Protein AF-A0A9D6YYS8-F1 (afdb_monomer_lite)

Radius of gyration: 24.53 Å; chains: 1; bounding box: 95×66×50 Å

Foldseek 3Di:
DDDDDDDDPDDDPPPPDQAAADALVDDDDPLLWFDDPQKIKAQAAQAACQQPHHQQWAAQVSNVQLQKHQDDPVVVVRDDQQQSQFDPPDGCVNVPQAQFAQDSVGGRHRNSNTHSRRGYRSVCSVVVQADSNPPPDDRNPRHGHMIIGRPRSDDPDPCVVVVVVVVVVVVVVVVVVVPD

Sequence (180 aa):
MQKLLVPVLMLLLGSQLPAAIIGAGTPIPASEVLSFGGLEWVYAGPIAPSEFGAGMIEAPSFRAGEGWRFATAAEWAARPAWTDFIKAPYTIVDVPAIAGWSDHTKYRFTSEYWSTFTHVDLNDAAAGRLTNGLDQGCLTCLSETWYVRDPGGRVPEPSTVGLLGLGLAGFSLRLFRRRG

pLDDT: mean 82.06, std 17.81, range [39.62, 98.56]

Structure (mmCIF, N/CA/C/O backbone):
data_AF-A0A9D6YYS8-F1
#
_entry.id   AF-A0A9D6YYS8-F1
#
loop_
_atom_site.group_PDB
_atom_site.id
_atom_site.type_symbol
_atom_site.label_atom_id
_atom_site.label_alt_id
_atom_site.label_comp_id
_atom_site.label_asym_id
_atom_site.label_entity_id
_atom_site.label_seq_id
_atom_site.pdbx_PDB_ins_code
_atom_site.Cartn_x
_atom_site.Cartn_y
_atom_site.Cartn_z
_atom_site.occupancy
_atom_site.B_iso_or_equiv
_atom_site.auth_seq_id
_atom_site.auth_comp_id
_atom_site.auth_asym_id
_atom_site.auth_atom_id
_atom_site.pdbx_PDB_model_num
ATOM 1 N N . MET A 1 1 ? 37.494 51.657 -28.862 1.00 39.62 1 MET A N 1
ATOM 2 C CA . MET A 1 1 ? 36.476 50.698 -29.354 1.00 39.62 1 MET A CA 1
ATOM 3 C C . MET A 1 1 ? 36.712 49.418 -28.563 1.00 39.62 1 MET A C 1
ATOM 5 O O . MET A 1 1 ? 37.858 49.025 -28.501 1.00 39.62 1 MET A O 1
ATOM 9 N N . GLN A 1 2 ? 35.804 48.777 -27.838 1.00 48.03 2 GLN A N 1
ATOM 10 C CA . GLN A 1 2 ? 34.350 48.745 -27.857 1.00 48.03 2 GLN A CA 1
ATOM 11 C C . GLN A 1 2 ? 33.904 48.149 -26.510 1.00 48.03 2 GLN A C 1
ATOM 13 O O . GLN A 1 2 ? 34.530 47.229 -25.994 1.00 48.03 2 GLN A O 1
ATOM 18 N N . LYS A 1 3 ? 32.857 48.730 -25.922 1.00 45.66 3 LYS A N 1
ATOM 19 C CA . LYS A 1 3 ? 32.182 48.240 -24.716 1.00 45.66 3 LYS A CA 1
ATOM 20 C C . LYS A 1 3 ? 31.450 46.935 -25.043 1.00 45.66 3 LYS A C 1
ATOM 22 O O . LYS A 1 3 ? 30.826 46.889 -26.097 1.00 45.66 3 LYS A O 1
ATOM 27 N N . LEU A 1 4 ? 31.410 45.981 -24.112 1.00 48.44 4 LEU A N 1
ATOM 28 C CA . LEU A 1 4 ? 30.211 45.174 -23.846 1.00 48.44 4 LEU A CA 1
ATOM 29 C C . LEU A 1 4 ? 30.294 44.544 -22.446 1.00 48.44 4 LEU A C 1
ATOM 31 O O . LEU A 1 4 ? 30.943 43.529 -22.222 1.00 48.44 4 LEU A O 1
ATOM 35 N N . LEU A 1 5 ? 29.619 45.206 -21.502 1.00 46.66 5 LEU A N 1
ATOM 36 C CA . LEU A 1 5 ? 28.897 44.541 -20.420 1.00 46.66 5 LEU A CA 1
ATOM 37 C C . LEU A 1 5 ? 27.753 43.728 -21.048 1.00 46.66 5 LEU A C 1
ATOM 39 O O . LEU A 1 5 ? 27.119 44.245 -21.961 1.00 46.66 5 LEU A O 1
ATOM 43 N N . VAL A 1 6 ? 27.446 42.539 -20.527 1.00 50.72 6 VAL A N 1
ATOM 44 C CA . VAL A 1 6 ? 26.195 42.257 -19.789 1.00 50.72 6 VAL A CA 1
ATOM 45 C C . VAL A 1 6 ? 26.282 40.843 -19.167 1.00 50.72 6 VAL A C 1
ATOM 47 O O . VAL A 1 6 ? 26.645 39.897 -19.865 1.00 50.72 6 VAL A O 1
ATOM 50 N N . PRO A 1 7 ? 25.997 40.707 -17.855 1.00 63.03 7 PRO A N 1
ATOM 51 C CA . PRO A 1 7 ? 25.937 39.448 -17.108 1.00 63.03 7 PRO A CA 1
ATOM 52 C C . PRO A 1 7 ? 24.537 38.805 -17.208 1.00 63.03 7 PRO A C 1
ATOM 54 O O . PRO A 1 7 ? 23.703 39.264 -17.976 1.00 63.03 7 PRO A O 1
ATOM 57 N N . VAL A 1 8 ? 24.284 37.802 -16.358 1.00 51.38 8 VAL A N 1
ATOM 58 C CA . VAL A 1 8 ? 22.997 37.181 -15.960 1.00 51.38 8 VAL A CA 1
ATOM 59 C C . VAL A 1 8 ? 22.991 35.684 -16.276 1.00 51.38 8 VAL A C 1
ATOM 61 O O . VAL A 1 8 ? 22.468 35.223 -17.283 1.00 51.38 8 VAL A O 1
ATOM 64 N N . LEU A 1 9 ? 23.564 34.915 -15.347 1.00 50.72 9 LEU A N 1
ATOM 65 C CA . LEU A 1 9 ? 23.203 33.518 -15.132 1.00 50.72 9 LEU A CA 1
ATOM 66 C C . LEU A 1 9 ? 22.197 33.514 -13.972 1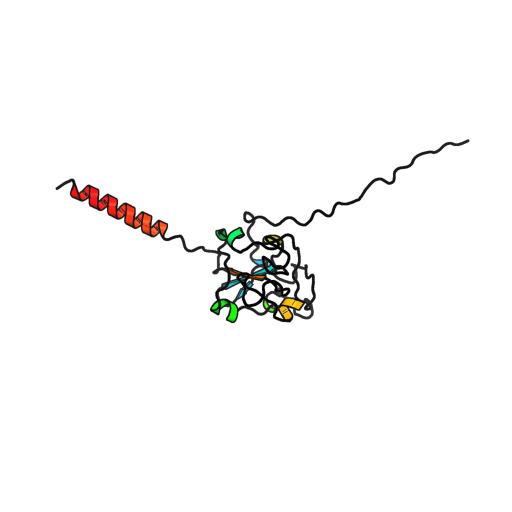.00 50.72 9 LEU A C 1
ATOM 68 O O . LEU A 1 9 ? 22.586 33.529 -12.807 1.00 50.72 9 LEU A O 1
ATOM 72 N N . MET A 1 10 ? 20.906 33.612 -14.290 1.00 52.47 10 MET A N 1
ATOM 73 C CA . MET A 1 10 ? 19.814 33.454 -13.328 1.00 52.47 10 MET A CA 1
ATOM 74 C C . MET A 1 10 ? 19.023 32.187 -13.656 1.00 52.47 10 MET A C 1
ATOM 76 O O . MET A 1 10 ? 18.641 31.996 -14.807 1.00 52.47 10 MET A O 1
ATOM 80 N N . LEU A 1 11 ? 18.715 31.435 -12.591 1.00 50.53 11 LEU A N 1
ATOM 81 C CA . LEU A 1 11 ? 17.760 30.323 -12.477 1.00 50.53 11 LEU A CA 1
ATOM 82 C C . LEU A 1 11 ? 18.186 29.019 -13.188 1.00 50.53 11 LEU A C 1
ATOM 84 O O . LEU A 1 11 ? 18.539 29.008 -14.354 1.00 50.53 11 LEU A O 1
ATOM 88 N N . LEU A 1 12 ? 18.181 27.857 -12.532 1.00 48.62 12 LEU A N 1
ATOM 89 C CA . LEU A 1 12 ? 17.110 27.338 -11.683 1.00 48.62 12 LEU A CA 1
ATOM 90 C C . LEU A 1 12 ? 17.668 26.607 -10.448 1.00 48.62 12 LEU A C 1
ATOM 92 O O . LEU A 1 12 ? 18.160 25.487 -10.562 1.00 48.62 12 LEU A O 1
ATOM 96 N N . LEU A 1 13 ? 17.500 27.174 -9.250 1.00 50.72 13 LEU A N 1
ATOM 97 C CA . LEU A 1 13 ? 17.280 26.317 -8.083 1.00 50.72 13 LEU A CA 1
ATOM 98 C C . LEU A 1 13 ? 15.812 25.897 -8.153 1.00 50.72 13 LEU A C 1
ATOM 100 O O . LEU A 1 13 ? 14.935 26.598 -7.654 1.00 50.72 13 LEU A O 1
ATOM 104 N N . GLY A 1 14 ? 15.536 24.794 -8.848 1.00 45.19 14 GLY A N 1
ATOM 105 C CA . GLY A 1 14 ? 14.255 24.121 -8.703 1.00 45.19 14 GLY A CA 1
ATOM 106 C C . GLY A 1 14 ? 14.168 23.629 -7.265 1.00 45.19 14 GLY A C 1
ATOM 107 O O . GLY A 1 14 ? 14.879 22.703 -6.886 1.00 45.19 14 GLY A O 1
ATOM 108 N N . SER A 1 15 ? 13.347 24.277 -6.444 1.00 47.12 15 SER A N 1
ATOM 109 C CA . SER A 1 15 ? 12.965 23.727 -5.152 1.00 47.12 15 SER A CA 1
ATOM 110 C C . SER A 1 15 ? 12.271 22.392 -5.417 1.00 47.12 15 SER A C 1
ATOM 112 O O . SER A 1 15 ? 11.156 22.377 -5.942 1.00 47.12 15 SER A O 1
ATOM 114 N N . GLN A 1 16 ? 12.924 21.276 -5.093 1.00 47.44 16 GLN A N 1
ATOM 115 C CA . GLN A 1 16 ? 12.242 19.997 -4.940 1.00 47.44 16 GLN A CA 1
ATOM 116 C C . GLN A 1 16 ? 11.330 20.134 -3.721 1.00 47.44 16 GLN A C 1
ATOM 118 O O . GLN A 1 16 ? 11.755 19.928 -2.586 1.00 47.44 16 GLN A O 1
ATOM 123 N N . LEU A 1 17 ? 10.094 20.587 -3.940 1.00 54.69 17 LEU A N 1
ATOM 124 C CA . LEU A 1 17 ? 9.069 20.448 -2.917 1.00 54.69 17 LEU A CA 1
ATOM 125 C C . LEU A 1 17 ? 8.892 18.943 -2.664 1.00 54.69 17 LEU A C 1
ATOM 127 O O . LEU A 1 17 ? 8.861 18.183 -3.638 1.00 54.69 17 LEU A O 1
ATOM 131 N N . PRO A 1 18 ? 8.808 18.496 -1.399 1.00 61.34 18 PRO A N 1
ATOM 132 C CA . PRO A 1 18 ? 8.443 17.115 -1.115 1.00 61.34 18 PRO A CA 1
ATOM 133 C C . PRO A 1 18 ? 7.117 16.793 -1.811 1.00 61.34 18 PRO A C 1
ATOM 135 O O . PRO A 1 18 ? 6.232 17.651 -1.891 1.00 61.34 18 PRO A O 1
ATOM 138 N N . ALA A 1 19 ? 6.996 15.577 -2.349 1.00 72.38 19 ALA A N 1
ATOM 139 C CA . ALA A 1 19 ? 5.761 15.142 -2.983 1.00 72.38 19 ALA A CA 1
ATOM 140 C C . ALA A 1 19 ? 4.609 15.269 -1.977 1.00 72.38 19 ALA A C 1
ATOM 142 O O . ALA A 1 19 ? 4.728 14.856 -0.824 1.00 72.38 19 ALA A O 1
ATOM 143 N N . ALA A 1 20 ? 3.512 15.898 -2.394 1.00 85.56 20 ALA A N 1
ATOM 144 C CA . ALA A 1 20 ? 2.325 16.007 -1.561 1.00 85.56 20 ALA A CA 1
ATOM 145 C C . ALA A 1 20 ? 1.548 14.689 -1.596 1.00 85.56 20 ALA A C 1
ATOM 147 O O . ALA A 1 20 ? 1.438 14.065 -2.652 1.00 85.56 20 ALA A O 1
ATOM 148 N N . ILE A 1 21 ? 0.964 14.311 -0.459 1.00 92.75 21 ILE A N 1
ATOM 149 C CA . ILE A 1 21 ? 0.060 13.164 -0.384 1.00 92.75 21 ILE A CA 1
ATOM 150 C C . ILE A 1 21 ? -1.165 13.379 -1.287 1.00 92.75 21 ILE A C 1
ATOM 152 O O . ILE A 1 21 ? -1.774 14.456 -1.306 1.00 92.75 21 ILE A O 1
ATOM 156 N N . ILE A 1 22 ? -1.559 12.341 -2.022 1.00 94.25 22 ILE A N 1
ATOM 157 C CA . ILE A 1 22 ? -2.792 12.314 -2.805 1.00 94.25 22 ILE A CA 1
ATOM 158 C C . ILE A 1 22 ? -3.968 12.153 -1.839 1.00 94.25 22 ILE A C 1
ATOM 160 O O . ILE A 1 22 ? -4.216 11.085 -1.272 1.00 94.25 22 ILE A O 1
ATOM 164 N N . GLY A 1 23 ? -4.711 13.245 -1.660 1.00 91.56 23 GLY A N 1
ATOM 165 C CA . GLY A 1 23 ? -5.793 13.327 -0.685 1.00 91.56 23 GLY A CA 1
ATOM 166 C C . GLY A 1 23 ? -6.876 12.258 -0.858 1.00 91.56 23 GLY A C 1
ATOM 167 O O . GLY A 1 23 ? -7.155 11.798 -1.966 1.00 91.56 23 GLY A O 1
ATOM 168 N N . ALA A 1 24 ? -7.545 11.916 0.245 1.00 91.44 24 ALA A N 1
ATOM 169 C CA . ALA A 1 24 ? -8.604 10.902 0.308 1.00 91.44 24 ALA A CA 1
ATOM 170 C C . ALA A 1 24 ? -9.835 11.177 -0.587 1.00 91.44 24 ALA A C 1
ATOM 172 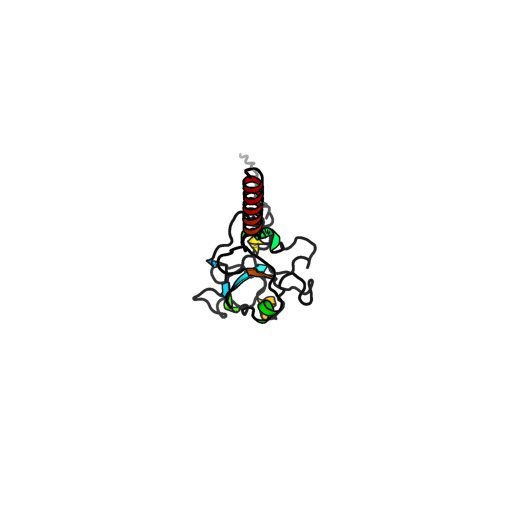O O . ALA A 1 24 ? -10.682 10.306 -0.749 1.00 91.44 24 ALA A O 1
ATOM 173 N N . GLY A 1 25 ? -9.946 12.373 -1.179 1.00 90.50 25 GLY A N 1
ATOM 174 C CA . GLY A 1 25 ? -10.964 12.687 -2.187 1.00 90.50 25 GLY A CA 1
ATOM 175 C C . GLY A 1 25 ? -10.677 12.106 -3.579 1.00 90.50 25 GLY A C 1
ATOM 176 O O . GLY A 1 25 ? -11.584 12.051 -4.405 1.00 90.50 25 GLY A O 1
ATOM 177 N N . THR A 1 26 ? -9.442 11.668 -3.841 1.00 94.62 26 THR A N 1
ATOM 178 C CA . THR A 1 26 ? -9.045 11.013 -5.092 1.00 94.62 26 THR A CA 1
ATOM 179 C C . THR A 1 26 ? -8.947 9.506 -4.855 1.00 94.62 26 THR A C 1
ATOM 181 O O . THR A 1 26 ? -8.063 9.087 -4.107 1.00 94.62 26 THR A O 1
ATOM 184 N N . PRO A 1 27 ? -9.803 8.670 -5.465 1.00 93.62 27 PRO A N 1
ATOM 185 C CA . PRO A 1 27 ? -9.763 7.225 -5.245 1.00 93.62 27 PRO A CA 1
ATOM 186 C C . PRO A 1 27 ? -8.438 6.592 -5.682 1.00 93.62 27 PRO A C 1
ATOM 188 O O . PRO A 1 27 ? -7.865 7.004 -6.693 1.00 93.62 27 PRO A O 1
ATOM 191 N N . ILE A 1 28 ? -7.989 5.548 -4.975 1.00 96.25 28 ILE A N 1
ATOM 192 C CA . ILE A 1 28 ? -6.882 4.710 -5.461 1.00 96.25 28 ILE A CA 1
ATOM 193 C C . ILE A 1 28 ? -7.331 4.001 -6.755 1.00 96.25 28 ILE A C 1
ATOM 195 O O . ILE A 1 28 ? -8.385 3.352 -6.757 1.00 96.25 28 ILE A O 1
ATOM 199 N N . PRO A 1 29 ? -6.559 4.080 -7.857 1.00 95.88 29 PRO A N 1
ATOM 200 C CA . PRO A 1 29 ? -6.897 3.398 -9.098 1.00 95.88 29 PRO A CA 1
ATOM 201 C C . PRO A 1 29 ? -6.939 1.883 -8.906 1.00 95.88 29 PRO A C 1
ATOM 203 O O . PRO A 1 29 ? -6.025 1.292 -8.335 1.00 95.88 29 PRO A O 1
ATOM 206 N N . ALA A 1 30 ? -7.957 1.228 -9.466 1.00 95.12 30 ALA A N 1
ATOM 207 C CA . ALA A 1 30 ? -8.094 -0.228 -9.384 1.00 95.12 30 ALA A CA 1
ATOM 208 C C . ALA A 1 30 ? -6.892 -0.989 -9.986 1.00 95.12 30 ALA A C 1
ATOM 210 O O . ALA A 1 30 ? -6.634 -2.122 -9.597 1.00 95.12 30 ALA A O 1
ATOM 211 N N . SER A 1 31 ? -6.130 -0.373 -10.900 1.00 95.75 31 SER A N 1
ATOM 212 C CA . SER A 1 31 ? -4.895 -0.947 -11.453 1.00 95.75 31 SER A CA 1
ATOM 213 C C . SER A 1 31 ? -3.768 -1.093 -10.430 1.00 95.75 31 SER A C 1
ATOM 215 O O . SER A 1 31 ? -2.875 -1.911 -10.646 1.00 95.75 31 SER A O 1
ATOM 217 N N . GLU A 1 32 ? -3.806 -0.318 -9.342 1.00 97.75 32 GLU A N 1
ATOM 218 C CA . GLU A 1 32 ? -2.821 -0.338 -8.252 1.00 97.75 32 GLU A CA 1
ATOM 219 C C . GLU A 1 32 ? -3.255 -1.219 -7.074 1.00 97.75 32 GLU A C 1
ATOM 221 O O . GLU A 1 32 ? -2.508 -1.382 -6.112 1.00 97.75 32 GLU A O 1
ATOM 226 N N . VAL A 1 33 ? -4.447 -1.814 -7.154 1.00 97.62 33 VAL A N 1
ATOM 227 C CA . VAL A 1 33 ? -5.011 -2.685 -6.120 1.00 97.62 33 VAL A CA 1
ATOM 228 C C . VAL A 1 33 ? -4.859 -4.144 -6.538 1.00 97.62 33 VAL A C 1
ATOM 230 O O . VAL A 1 33 ? -5.140 -4.518 -7.678 1.00 97.62 33 VAL A O 1
ATOM 233 N N . LEU A 1 34 ? -4.415 -4.988 -5.609 1.00 98.25 34 LEU A N 1
ATOM 234 C CA . LEU A 1 34 ? -4.292 -6.427 -5.813 1.00 98.25 34 LEU A CA 1
ATOM 235 C C . LEU A 1 34 ? -5.509 -7.153 -5.228 1.00 98.25 34 LEU A C 1
ATOM 237 O O . LEU A 1 34 ? -5.738 -7.098 -4.026 1.00 98.25 34 LEU A O 1
ATOM 241 N N . SER A 1 35 ? -6.261 -7.891 -6.045 1.00 97.62 35 SER A N 1
ATOM 242 C CA . SER A 1 35 ? -7.288 -8.817 -5.545 1.00 97.62 35 SER A CA 1
ATOM 243 C C . SER A 1 35 ? -6.665 -10.175 -5.217 1.00 97.62 35 SER A C 1
ATOM 245 O O . SER A 1 35 ? -6.169 -10.857 -6.112 1.00 97.62 35 SER A O 1
ATOM 247 N N . PHE A 1 36 ? -6.708 -10.588 -3.950 1.00 98.19 36 PHE A N 1
ATOM 248 C CA . PHE A 1 36 ? -6.132 -11.851 -3.487 1.00 98.19 36 PHE A CA 1
ATOM 249 C C . PHE A 1 36 ? -6.889 -12.397 -2.272 1.00 98.19 36 PHE A C 1
ATOM 251 O O . PHE A 1 36 ? -7.207 -11.657 -1.342 1.00 98.19 36 PHE A O 1
ATOM 258 N N . GLY A 1 37 ? -7.181 -13.702 -2.269 1.00 96.19 37 GLY A N 1
ATOM 259 C CA . GLY A 1 37 ? -7.809 -14.369 -1.120 1.00 96.19 37 GLY A CA 1
ATOM 260 C C . GLY A 1 37 ? -9.206 -13.847 -0.760 1.00 96.19 37 GLY A C 1
ATOM 261 O O . GLY A 1 37 ? -9.608 -13.932 0.394 1.00 96.19 37 GLY A O 1
ATOM 262 N N . GLY A 1 38 ? -9.938 -13.277 -1.724 1.00 95.81 38 GLY A N 1
ATOM 263 C CA . GLY A 1 38 ? -11.247 -12.657 -1.482 1.00 95.81 38 GLY A CA 1
ATOM 264 C C . GLY A 1 38 ? -11.187 -11.251 -0.876 1.00 95.81 38 GLY A C 1
ATOM 265 O O . GLY A 1 38 ? -12.235 -10.706 -0.545 1.00 95.81 38 GLY A O 1
ATOM 266 N N . LEU A 1 39 ? -9.995 -10.661 -0.766 1.00 97.75 39 LEU A N 1
ATOM 267 C CA . LEU A 1 39 ? -9.760 -9.291 -0.313 1.00 97.75 39 LEU A CA 1
ATOM 268 C C . LEU A 1 39 ? -9.069 -8.473 -1.405 1.00 97.75 39 LEU A C 1
ATOM 270 O O . LEU A 1 39 ? -8.531 -9.008 -2.378 1.00 97.75 39 LEU A O 1
ATOM 274 N N . GLU A 1 40 ? -9.057 -7.164 -1.210 1.00 98.06 40 GLU A N 1
ATOM 275 C CA . GLU A 1 40 ? -8.247 -6.224 -1.971 1.00 98.06 40 GLU A CA 1
ATOM 276 C C . GLU A 1 40 ? -7.107 -5.707 -1.092 1.00 98.06 40 GLU A C 1
ATOM 278 O O . GLU A 1 40 ? -7.337 -5.300 0.044 1.00 98.06 40 GLU A O 1
ATOM 283 N N . TRP A 1 41 ? -5.887 -5.731 -1.623 1.00 98.25 41 TRP A N 1
ATOM 284 C CA . TRP A 1 41 ? -4.646 -5.387 -0.938 1.00 98.25 41 TRP A CA 1
ATOM 285 C C . TRP A 1 41 ? -3.961 -4.215 -1.628 1.00 98.25 41 TRP A C 1
ATOM 287 O O . TRP A 1 41 ? -3.941 -4.125 -2.859 1.00 98.25 41 TRP A O 1
ATOM 297 N N . VAL A 1 42 ? -3.341 -3.353 -0.830 1.00 97.81 42 VAL A N 1
ATOM 298 C CA . VAL A 1 42 ? -2.442 -2.305 -1.314 1.00 97.81 42 VAL A CA 1
ATOM 299 C C . VAL A 1 42 ? -1.115 -2.363 -0.592 1.00 97.81 42 VAL A C 1
ATOM 301 O O . VAL A 1 42 ? -1.052 -2.573 0.619 1.00 97.81 42 VAL A O 1
ATOM 304 N N . TYR A 1 43 ? -0.065 -2.110 -1.360 1.00 97.69 43 TYR A N 1
ATOM 305 C CA . TYR A 1 43 ? 1.249 -1.800 -0.840 1.00 97.69 43 TYR A CA 1
ATOM 306 C C . TYR A 1 43 ? 1.278 -0.296 -0.554 1.00 97.69 43 TYR A C 1
ATOM 308 O O . TYR A 1 43 ? 1.283 0.523 -1.477 1.00 97.69 43 TYR A O 1
ATOM 316 N N . ALA A 1 44 ? 1.183 0.061 0.723 1.00 95.94 44 ALA A N 1
ATOM 317 C CA . ALA A 1 44 ? 0.899 1.416 1.174 1.00 95.94 44 ALA A CA 1
ATOM 318 C C . ALA A 1 44 ? 2.150 2.270 1.399 1.00 95.94 44 ALA A C 1
ATOM 320 O O . ALA A 1 44 ? 2.034 3.487 1.378 1.00 95.94 44 ALA A O 1
ATOM 321 N N . GLY A 1 45 ? 3.330 1.680 1.599 1.00 93.00 45 GLY A N 1
ATOM 322 C CA . GLY A 1 45 ? 4.565 2.461 1.637 1.00 93.00 45 GLY A CA 1
ATOM 323 C C . GLY A 1 45 ? 5.780 1.741 2.218 1.00 93.00 45 GLY A C 1
ATOM 324 O O . GLY A 1 45 ? 5.628 0.628 2.731 1.00 93.00 45 GLY A O 1
ATOM 325 N N . PRO A 1 46 ? 6.954 2.401 2.155 1.00 91.69 46 PRO A N 1
ATOM 326 C CA . PRO A 1 46 ? 8.267 1.824 2.465 1.00 91.69 46 PRO A CA 1
ATOM 327 C C . PRO A 1 46 ? 8.589 1.728 3.964 1.00 91.69 46 PRO A C 1
ATOM 329 O O . PRO A 1 46 ? 9.717 1.475 4.366 1.00 91.69 46 PRO A O 1
ATOM 332 N N . ILE A 1 47 ? 7.628 2.057 4.826 1.00 88.50 47 ILE A N 1
ATOM 333 C CA . ILE A 1 47 ? 7.851 2.158 6.269 1.00 88.50 47 ILE A CA 1
ATOM 334 C C . ILE A 1 47 ? 6.572 1.861 7.040 1.00 88.50 47 ILE A C 1
ATOM 336 O O . ILE A 1 47 ? 5.467 1.943 6.490 1.00 88.50 47 ILE A O 1
ATOM 340 N N . ALA A 1 48 ? 6.711 1.627 8.344 1.00 83.38 48 ALA A N 1
ATOM 341 C CA . ALA A 1 48 ? 5.586 1.610 9.273 1.00 83.38 48 ALA A CA 1
ATOM 342 C C . ALA A 1 48 ? 5.105 3.042 9.646 1.00 83.38 48 ALA A C 1
ATOM 344 O O . ALA A 1 48 ? 5.922 3.966 9.690 1.00 83.38 48 ALA A O 1
ATOM 345 N N . PRO A 1 49 ? 3.817 3.243 10.021 1.00 74.25 49 PRO A N 1
ATOM 346 C CA . PRO A 1 49 ? 3.217 4.540 10.419 1.00 74.25 49 PRO A CA 1
ATOM 347 C C . PRO A 1 49 ? 3.987 5.435 11.394 1.00 74.25 49 PRO A C 1
ATOM 349 O O . PRO A 1 49 ? 3.817 6.655 11.362 1.00 74.25 49 PRO A O 1
ATOM 352 N N . SER A 1 50 ? 4.839 4.855 12.240 1.00 72.94 50 SER A N 1
ATOM 353 C CA . SER A 1 50 ? 5.550 5.574 13.306 1.00 72.94 50 SER A CA 1
ATOM 354 C C . SER A 1 50 ? 7.063 5.350 13.293 1.00 72.94 50 SER A C 1
ATOM 356 O O . SER A 1 50 ? 7.738 5.704 14.256 1.00 72.94 50 SER A O 1
ATOM 358 N N . GLU A 1 51 ? 7.598 4.759 12.227 1.00 75.62 51 GLU A N 1
ATOM 359 C CA . GLU A 1 51 ? 8.991 4.312 12.147 1.00 75.62 51 GLU A CA 1
ATOM 360 C C . GLU A 1 51 ? 10.008 5.449 12.332 1.00 75.62 51 GLU A C 1
ATOM 362 O O . GLU A 1 51 ? 10.942 5.338 13.124 1.00 75.62 51 GLU A O 1
ATOM 367 N N . PHE A 1 52 ? 9.789 6.574 11.651 1.00 76.44 52 PHE A N 1
ATOM 368 C CA . PHE A 1 52 ? 10.668 7.748 11.700 1.00 76.44 52 PHE A CA 1
ATOM 369 C C . PHE A 1 52 ? 10.010 8.960 12.367 1.00 76.44 52 PHE A C 1
ATOM 371 O O . PHE A 1 52 ? 10.406 10.103 12.143 1.00 76.44 52 PHE A O 1
ATOM 378 N N . GLY A 1 53 ? 8.999 8.709 13.197 1.00 71.56 53 GLY A N 1
ATOM 379 C CA . GLY A 1 53 ? 8.146 9.732 13.790 1.00 71.56 53 GLY A CA 1
ATOM 380 C C . GLY A 1 53 ? 6.699 9.620 13.319 1.00 71.56 53 GLY A C 1
ATOM 381 O O . GLY A 1 53 ? 6.382 8.916 12.363 1.00 71.56 53 GLY A O 1
ATOM 382 N N . ALA A 1 54 ? 5.806 10.299 14.035 1.00 70.19 54 ALA A N 1
ATOM 383 C CA . ALA A 1 54 ? 4.378 10.255 13.749 1.00 70.19 54 ALA A CA 1
ATOM 384 C C . ALA A 1 54 ? 4.048 10.925 12.404 1.00 70.19 54 ALA A C 1
ATOM 386 O O . ALA A 1 54 ? 4.567 11.999 12.103 1.00 70.19 54 ALA A O 1
ATOM 387 N N . GLY A 1 55 ? 3.130 10.320 11.646 1.00 70.12 55 GLY A N 1
ATOM 388 C CA . GLY A 1 55 ? 2.551 10.925 10.441 1.00 70.12 55 GLY A CA 1
ATOM 389 C C . GLY A 1 55 ? 3.398 10.783 9.176 1.00 70.12 55 GLY A C 1
ATOM 390 O O . GLY A 1 55 ? 3.165 11.503 8.212 1.00 70.12 55 GLY A O 1
ATOM 391 N N . MET A 1 56 ? 4.378 9.875 9.165 1.00 83.44 56 MET A N 1
ATOM 392 C CA . MET A 1 56 ? 5.179 9.609 7.964 1.00 83.44 56 MET A CA 1
ATOM 393 C C . MET A 1 56 ? 4.421 8.756 6.937 1.00 83.44 56 MET A C 1
ATOM 395 O O . MET A 1 56 ? 4.636 8.911 5.737 1.00 83.44 56 MET A O 1
ATOM 399 N N . ILE A 1 57 ? 3.511 7.895 7.399 1.00 89.00 57 ILE A N 1
ATOM 400 C CA . ILE A 1 57 ? 2.500 7.232 6.574 1.00 89.00 57 ILE A CA 1
ATOM 401 C C . ILE A 1 57 ? 1.169 7.206 7.334 1.00 89.00 57 ILE A C 1
ATOM 403 O O . ILE A 1 57 ? 1.111 6.921 8.532 1.00 89.00 57 ILE A O 1
ATOM 407 N N . GLU A 1 58 ? 0.104 7.559 6.629 1.00 91.31 58 GLU A N 1
ATOM 408 C CA . GLU A 1 58 ? -1.262 7.635 7.118 1.00 91.31 58 GLU A CA 1
ATOM 409 C C . GLU A 1 58 ? -1.829 6.247 7.411 1.00 91.31 58 GLU A C 1
ATOM 411 O O . GLU A 1 58 ? -1.689 5.311 6.624 1.00 91.31 58 GLU A O 1
ATOM 416 N N . ALA A 1 59 ? -2.557 6.133 8.521 1.00 90.50 59 ALA A N 1
ATOM 417 C CA . ALA A 1 59 ? -3.331 4.936 8.820 1.00 90.50 59 ALA A CA 1
ATOM 418 C C . ALA A 1 59 ? -4.510 4.775 7.831 1.00 90.50 59 ALA A C 1
ATOM 420 O O . ALA A 1 59 ? -4.993 5.768 7.276 1.00 90.50 59 ALA A O 1
ATOM 421 N N . PRO A 1 60 ? -5.088 3.566 7.684 1.00 92.75 60 PRO A N 1
ATOM 422 C CA . PRO A 1 60 ? -6.229 3.322 6.796 1.00 92.75 60 PRO A CA 1
ATOM 423 C C . PRO A 1 60 ? -7.427 4.247 7.044 1.00 92.75 60 PRO A C 1
ATOM 425 O O . PRO A 1 60 ? -8.179 4.554 6.121 1.00 92.75 60 PRO A O 1
ATOM 428 N N . SER A 1 61 ? -7.578 4.750 8.277 1.00 91.50 61 SER A N 1
ATOM 429 C CA . SER A 1 61 ? -8.611 5.718 8.657 1.00 91.50 61 SER A CA 1
ATOM 430 C C . SER A 1 61 ? -8.588 7.005 7.830 1.00 91.50 61 SER A C 1
ATOM 432 O O . SER A 1 61 ? -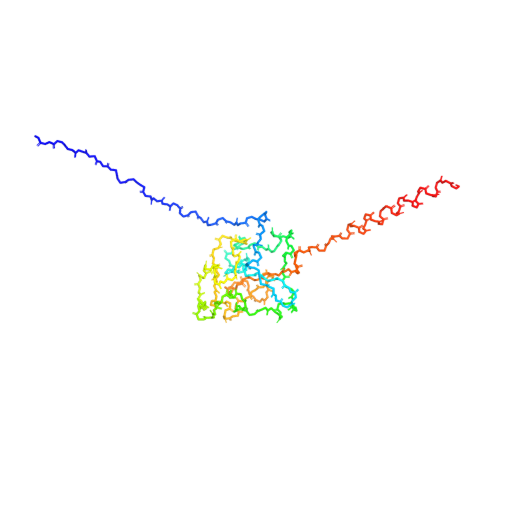9.645 7.599 7.628 1.00 91.50 61 SER A O 1
ATOM 434 N N . PHE A 1 62 ? -7.427 7.416 7.310 1.00 93.19 62 PHE A N 1
ATOM 435 C CA . 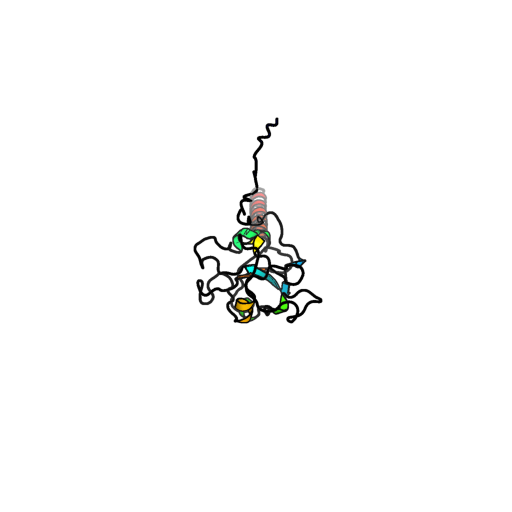PHE A 1 62 ? -7.309 8.552 6.390 1.00 93.19 62 PHE A CA 1
ATOM 436 C C . PHE A 1 62 ? -8.180 8.369 5.138 1.00 93.19 62 PHE A C 1
ATOM 438 O O . PHE A 1 62 ? -8.744 9.330 4.622 1.00 93.19 62 PHE A O 1
ATOM 445 N N . ARG A 1 63 ? -8.355 7.118 4.690 1.00 93.75 63 ARG A N 1
ATOM 446 C CA . ARG A 1 63 ? -9.132 6.731 3.503 1.00 93.75 63 ARG A CA 1
ATOM 447 C C . ARG A 1 63 ? -10.294 5.803 3.868 1.00 93.75 63 ARG A C 1
ATOM 449 O O . ARG A 1 63 ? -10.686 4.951 3.072 1.00 93.75 63 ARG A O 1
ATOM 456 N N . ALA A 1 64 ? -10.882 5.981 5.056 1.00 89.88 64 ALA A N 1
ATOM 457 C CA . ALA A 1 64 ? -11.967 5.132 5.560 1.00 89.88 64 ALA A CA 1
ATOM 458 C C . ALA A 1 64 ? -13.187 5.064 4.620 1.00 89.88 64 ALA A C 1
ATOM 460 O O . ALA A 1 64 ? -13.866 4.041 4.571 1.00 89.88 64 ALA A O 1
ATOM 461 N N . GLY A 1 65 ? -13.448 6.123 3.841 1.00 90.38 65 GLY A N 1
ATOM 462 C CA . GLY A 1 65 ? -14.537 6.160 2.855 1.00 90.38 65 GLY A CA 1
ATOM 463 C C . GLY A 1 65 ? -14.404 5.135 1.722 1.00 90.38 65 GLY A C 1
ATOM 464 O O . GLY A 1 65 ? -15.394 4.812 1.077 1.00 90.38 65 GLY A O 1
ATOM 465 N N . GLU A 1 66 ? -13.207 4.589 1.507 1.00 93.12 66 GLU A N 1
ATOM 466 C CA . GLU A 1 66 ? -12.944 3.511 0.547 1.00 93.12 66 GLU A CA 1
ATOM 467 C C . GLU A 1 66 ? -12.940 2.116 1.189 1.00 93.12 66 GLU A C 1
ATOM 469 O O . GLU A 1 66 ? -12.644 1.131 0.512 1.00 93.12 66 GLU A O 1
ATOM 474 N N . GLY A 1 67 ? -13.224 2.019 2.491 1.00 94.00 67 GLY A N 1
ATOM 475 C CA . GLY A 1 67 ? -13.250 0.755 3.227 1.00 94.00 67 GLY A CA 1
ATOM 476 C C . GLY A 1 67 ? -11.878 0.186 3.587 1.00 94.00 67 GLY A C 1
ATOM 477 O O . GLY A 1 67 ? -11.808 -0.955 4.042 1.00 94.00 67 GLY A O 1
ATOM 478 N N . TRP A 1 68 ? -10.794 0.949 3.406 1.00 95.38 68 TRP A N 1
ATOM 479 C CA . TRP A 1 68 ? -9.457 0.523 3.816 1.00 95.38 68 TRP A CA 1
ATOM 480 C C . TRP A 1 68 ? -9.371 0.339 5.328 1.00 95.38 68 TRP A C 1
ATOM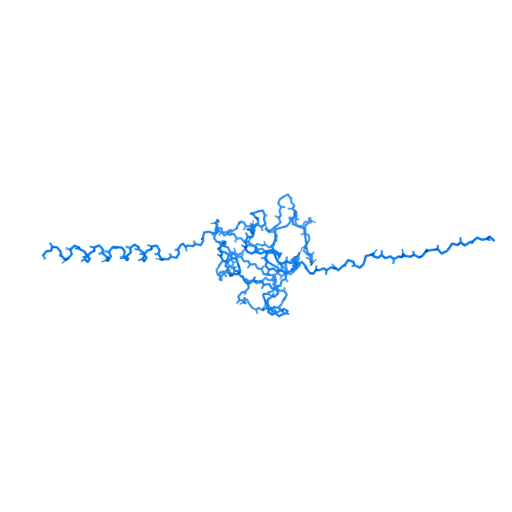 482 O O . TRP A 1 68 ? -9.817 1.175 6.116 1.00 95.38 68 TRP A O 1
ATOM 492 N N . ARG A 1 69 ? -8.757 -0.769 5.729 1.00 95.00 69 ARG A N 1
ATOM 493 C CA . ARG A 1 69 ? -8.571 -1.168 7.117 1.00 95.00 69 ARG A CA 1
ATOM 494 C C . ARG A 1 69 ? -7.262 -1.921 7.290 1.00 95.00 69 ARG A C 1
ATOM 496 O O . ARG A 1 69 ? -6.632 -2.395 6.343 1.00 95.00 69 ARG A O 1
ATOM 503 N N . PHE A 1 70 ? -6.879 -2.061 8.546 1.00 93.62 70 PHE A N 1
ATOM 504 C CA . PHE A 1 70 ? -5.826 -2.979 8.927 1.00 93.62 70 PHE A CA 1
ATOM 505 C C . PHE A 1 70 ? -6.288 -4.426 8.699 1.00 93.62 70 PHE A C 1
ATOM 507 O O . PHE A 1 70 ? -7.442 -4.770 8.978 1.00 93.62 70 PHE A O 1
ATOM 514 N N . ALA A 1 71 ? -5.390 -5.279 8.208 1.00 93.75 71 ALA A N 1
ATOM 515 C CA . ALA A 1 71 ? -5.656 -6.711 8.110 1.00 93.75 71 ALA A CA 1
ATOM 516 C C . ALA A 1 71 ? -5.728 -7.336 9.509 1.00 93.75 71 ALA A C 1
ATOM 518 O O . ALA A 1 71 ? -4.898 -7.036 10.373 1.00 93.75 71 ALA A O 1
ATOM 519 N N . THR A 1 72 ? -6.685 -8.236 9.729 1.00 92.69 72 THR A N 1
ATOM 520 C CA . THR A 1 72 ? -6.718 -9.089 10.925 1.00 92.69 72 THR A CA 1
ATOM 521 C C . THR A 1 72 ? -5.545 -10.074 10.919 1.00 92.69 72 THR A C 1
ATOM 523 O O . THR A 1 72 ? -4.913 -10.303 9.889 1.00 92.69 72 THR A O 1
ATOM 526 N N . ALA A 1 73 ? -5.261 -10.714 12.058 1.00 91.06 73 ALA A N 1
ATOM 527 C CA . ALA A 1 73 ? -4.191 -11.711 12.143 1.00 91.06 73 ALA A CA 1
ATOM 528 C C . ALA A 1 73 ? -4.387 -12.884 11.161 1.00 91.06 73 ALA A C 1
ATOM 530 O O . ALA A 1 73 ? -3.428 -13.334 10.540 1.00 91.06 73 ALA A O 1
ATOM 531 N N . ALA A 1 74 ? -5.630 -13.349 10.985 1.00 94.19 74 ALA A N 1
ATOM 532 C CA . ALA A 1 74 ? -5.946 -14.440 10.064 1.00 94.19 74 ALA A CA 1
ATOM 533 C C . ALA A 1 74 ? -5.764 -14.023 8.595 1.00 94.19 74 ALA A C 1
ATOM 535 O O . ALA A 1 74 ? -5.142 -14.747 7.823 1.00 94.19 74 ALA A O 1
ATOM 536 N N . GLU A 1 75 ? -6.250 -12.838 8.221 1.00 95.50 75 GLU A N 1
ATOM 537 C CA . GLU A 1 75 ? -6.067 -12.301 6.866 1.00 95.50 75 GLU A CA 1
ATOM 538 C C . GLU A 1 75 ? -4.590 -12.041 6.569 1.00 95.50 75 GLU A C 1
ATOM 540 O O . GLU A 1 75 ? -4.114 -12.360 5.486 1.00 95.50 75 GLU A O 1
ATOM 545 N N . TRP A 1 76 ? -3.836 -11.523 7.541 1.00 94.19 76 TRP A N 1
ATOM 546 C CA . TRP A 1 76 ? -2.405 -11.284 7.393 1.00 94.19 76 TRP A CA 1
ATOM 547 C C . TRP A 1 76 ? -1.591 -12.571 7.257 1.00 94.19 76 TRP A C 1
ATOM 549 O O . TRP A 1 76 ? -0.624 -12.621 6.495 1.00 94.19 76 TRP A O 1
ATOM 559 N N . ALA A 1 77 ? -1.977 -13.631 7.969 1.00 93.69 77 ALA A N 1
ATOM 560 C CA . ALA A 1 77 ? -1.383 -14.952 7.794 1.00 93.69 77 ALA A CA 1
ATOM 561 C C . ALA A 1 77 ? -1.651 -15.523 6.388 1.00 93.69 77 ALA A C 1
ATOM 563 O O . ALA A 1 77 ? -0.830 -16.279 5.878 1.00 93.69 77 ALA A O 1
ATOM 564 N N . ALA A 1 78 ? -2.762 -15.127 5.758 1.00 96.06 78 ALA A N 1
ATOM 565 C CA . ALA A 1 78 ? -3.165 -15.515 4.406 1.00 96.06 78 ALA A CA 1
ATOM 566 C C . ALA A 1 78 ? -2.873 -14.441 3.333 1.00 96.06 78 ALA A C 1
ATOM 568 O O . ALA A 1 78 ? -3.454 -14.484 2.247 1.00 96.06 78 ALA A O 1
ATOM 569 N N . ARG A 1 79 ? -2.008 -13.464 3.634 1.00 96.25 79 ARG A N 1
ATOM 570 C CA . ARG A 1 79 ? -1.671 -12.355 2.728 1.00 96.25 79 ARG A CA 1
ATOM 571 C C . ARG A 1 79 ? -0.997 -12.841 1.431 1.00 96.25 79 ARG A C 1
ATOM 573 O O . ARG A 1 79 ? -0.370 -13.903 1.444 1.00 96.25 79 ARG A O 1
ATOM 580 N N . PRO A 1 80 ? -1.066 -12.058 0.338 1.00 97.94 80 PRO A N 1
ATOM 581 C CA . PRO A 1 80 ? -0.297 -12.330 -0.877 1.00 97.94 80 PRO A CA 1
ATOM 582 C C . PRO A 1 80 ? 1.220 -12.320 -0.630 1.00 97.94 80 PRO A C 1
ATOM 584 O O . PRO A 1 80 ? 1.713 -11.770 0.355 1.00 97.94 80 PRO A O 1
ATOM 587 N N . ALA A 1 81 ? 1.986 -12.889 -1.554 1.00 97.44 81 ALA A N 1
ATOM 588 C CA . ALA A 1 81 ? 3.418 -12.642 -1.649 1.00 97.44 81 ALA A CA 1
ATOM 589 C C . ALA A 1 81 ? 3.678 -11.270 -2.293 1.00 97.44 81 ALA A C 1
ATOM 591 O O . ALA A 1 81 ? 2.879 -10.775 -3.086 1.00 97.44 81 ALA A O 1
ATOM 592 N N . TRP A 1 82 ? 4.833 -10.656 -2.016 1.00 97.19 82 TRP A N 1
ATOM 593 C CA . TRP A 1 82 ? 5.198 -9.380 -2.652 1.00 97.19 82 TRP A CA 1
ATOM 594 C C . TRP A 1 82 ? 5.241 -9.505 -4.186 1.00 97.19 82 TRP A C 1
ATOM 596 O O . TRP A 1 82 ? 4.827 -8.606 -4.909 1.00 97.19 82 TRP A O 1
ATOM 606 N N . THR A 1 83 ? 5.632 -10.672 -4.701 1.00 98.12 83 THR A N 1
ATOM 607 C CA . THR A 1 83 ? 5.649 -10.959 -6.140 1.00 98.12 83 THR A CA 1
ATOM 608 C C . THR A 1 83 ? 4.267 -10.918 -6.789 1.00 98.12 83 THR A C 1
ATOM 610 O O . THR A 1 83 ? 4.183 -10.698 -7.993 1.00 98.12 83 THR A O 1
ATOM 613 N N . ASP A 1 84 ? 3.181 -11.079 -6.026 1.00 98.44 84 ASP A N 1
ATOM 614 C CA . ASP A 1 84 ? 1.816 -11.010 -6.564 1.00 98.44 84 ASP A CA 1
ATOM 615 C C . ASP A 1 84 ? 1.424 -9.577 -6.967 1.00 98.44 84 ASP A C 1
ATOM 617 O O . ASP A 1 84 ? 0.528 -9.370 -7.788 1.00 98.44 84 ASP A O 1
ATOM 621 N N . PHE A 1 85 ? 2.126 -8.564 -6.448 1.00 98.44 85 PHE A N 1
ATOM 622 C CA . PHE A 1 85 ? 1.930 -7.171 -6.848 1.00 98.44 85 PHE A CA 1
ATOM 623 C C . PHE A 1 85 ? 2.558 -6.849 -8.216 1.00 98.44 85 PHE A C 1
ATOM 625 O O . PHE A 1 85 ? 2.220 -5.812 -8.797 1.00 98.44 85 PHE A O 1
ATOM 632 N N . ILE A 1 86 ? 3.386 -7.735 -8.790 1.00 98.50 86 ILE A N 1
ATOM 633 C CA . ILE A 1 86 ? 3.942 -7.572 -10.142 1.00 98.50 86 ILE A CA 1
ATOM 634 C C . ILE A 1 86 ? 2.802 -7.582 -11.174 1.00 98.50 86 ILE A C 1
ATOM 636 O O . ILE A 1 86 ? 1.898 -8.423 -11.161 1.00 98.50 86 ILE A O 1
ATOM 640 N N . LYS A 1 87 ? 2.791 -6.592 -12.066 1.00 98.19 87 LYS A N 1
ATOM 641 C CA . LYS A 1 87 ? 1.779 -6.455 -13.120 1.00 98.19 87 LYS A CA 1
ATOM 642 C C . LYS A 1 87 ? 2.117 -7.374 -14.283 1.00 98.19 87 LYS A C 1
ATOM 644 O O . LYS A 1 87 ? 3.265 -7.460 -14.695 1.00 98.19 87 LYS A O 1
ATOM 649 N N . ALA A 1 88 ? 1.110 -8.017 -14.869 1.00 95.69 88 ALA A N 1
ATOM 650 C CA . ALA A 1 88 ? 1.309 -8.723 -16.130 1.00 95.69 88 ALA A CA 1
ATOM 651 C C . ALA A 1 88 ? 1.665 -7.710 -17.241 1.00 95.69 88 ALA A C 1
ATOM 653 O O . ALA A 1 88 ? 1.078 -6.625 -17.266 1.00 95.69 88 ALA A O 1
ATOM 654 N N . PRO A 1 89 ? 2.584 -8.042 -18.166 1.00 97.12 89 PRO A N 1
ATOM 655 C CA . PRO A 1 89 ? 3.237 -9.342 -18.359 1.00 97.12 89 PRO A CA 1
ATOM 656 C C . PRO A 1 89 ? 4.580 -9.505 -17.618 1.00 97.12 89 PRO A C 1
ATOM 658 O O . PRO A 1 89 ? 5.319 -10.441 -17.914 1.00 97.12 89 PRO A O 1
ATOM 661 N N . TYR A 1 90 ? 4.928 -8.592 -16.713 1.00 98.31 90 TYR A N 1
ATOM 662 C CA . TYR A 1 90 ? 6.227 -8.570 -16.049 1.00 98.31 90 TYR A CA 1
ATOM 663 C C . TYR A 1 90 ? 6.401 -9.719 -15.056 1.00 98.31 90 TYR A C 1
ATOM 665 O O . TYR A 1 90 ? 5.444 -10.324 -14.568 1.00 98.31 90 TYR A O 1
ATOM 673 N N . THR A 1 91 ? 7.661 -10.002 -14.750 1.00 97.06 91 THR A N 1
ATOM 674 C CA . THR A 1 91 ? 8.084 -11.055 -13.829 1.00 97.06 91 THR A CA 1
ATOM 675 C C . THR A 1 91 ? 9.098 -10.516 -12.820 1.00 97.06 91 THR A C 1
ATOM 677 O O . THR A 1 91 ? 9.523 -9.364 -12.891 1.00 97.06 91 THR A O 1
ATOM 680 N N . ILE A 1 92 ? 9.546 -11.368 -11.897 1.00 95.56 92 ILE A N 1
ATOM 681 C CA . ILE A 1 92 ? 10.600 -11.027 -10.928 1.00 95.56 92 ILE A CA 1
ATOM 682 C C . ILE A 1 92 ? 11.941 -10.654 -11.587 1.00 95.56 92 ILE A C 1
ATOM 684 O O . ILE A 1 92 ? 12.766 -9.986 -10.974 1.00 95.56 92 ILE A O 1
ATOM 688 N N . VAL A 1 93 ? 12.167 -11.058 -12.844 1.00 96.19 93 VAL A N 1
ATOM 689 C CA . VAL A 1 93 ? 13.354 -10.642 -13.609 1.00 96.19 93 VAL A CA 1
ATOM 690 C C . VAL A 1 93 ? 13.262 -9.160 -13.982 1.00 96.19 93 VAL A C 1
ATOM 692 O O . VAL A 1 93 ? 14.269 -8.457 -13.974 1.00 96.19 93 VAL A O 1
ATOM 695 N N . ASP A 1 94 ? 12.053 -8.678 -14.272 1.00 97.56 94 ASP A N 1
ATOM 696 C CA . ASP A 1 94 ? 11.785 -7.285 -14.639 1.00 97.56 94 ASP A CA 1
ATOM 697 C C . ASP A 1 94 ? 11.642 -6.371 -13.418 1.00 97.56 94 ASP A C 1
ATOM 699 O O . ASP A 1 94 ? 11.839 -5.159 -13.531 1.00 97.56 94 ASP A O 1
ATOM 703 N N . VAL A 1 95 ? 11.271 -6.962 -12.277 1.00 97.00 95 VAL A N 1
ATOM 704 C CA . VAL A 1 95 ? 11.036 -6.305 -10.988 1.00 97.00 95 VAL A CA 1
ATOM 705 C C . VAL A 1 95 ? 11.908 -6.967 -9.911 1.00 97.00 95 VAL A C 1
ATOM 707 O O . VAL A 1 95 ? 11.417 -7.776 -9.117 1.00 97.00 95 VAL A O 1
ATOM 710 N N . PRO A 1 96 ? 13.224 -6.683 -9.896 1.00 95.62 96 PRO A N 1
ATOM 711 C CA . PRO A 1 96 ? 14.120 -7.202 -8.872 1.00 95.62 96 PRO A CA 1
ATOM 712 C C . PRO A 1 96 ? 13.784 -6.628 -7.490 1.00 95.62 96 PRO A C 1
ATOM 714 O O . PRO A 1 96 ? 13.334 -5.490 -7.362 1.00 95.62 96 PRO A O 1
ATOM 717 N N . ALA A 1 97 ? 14.066 -7.404 -6.444 1.00 95.75 97 ALA A N 1
ATOM 718 C CA . ALA A 1 97 ? 13.889 -6.992 -5.055 1.00 95.75 97 ALA A CA 1
ATOM 719 C C . ALA A 1 97 ? 14.946 -5.945 -4.645 1.00 95.75 97 ALA A C 1
ATOM 721 O O . ALA A 1 97 ? 15.992 -6.282 -4.089 1.00 95.75 97 ALA A O 1
ATOM 722 N N . ILE A 1 98 ? 14.684 -4.679 -4.965 1.00 94.94 98 ILE A N 1
ATOM 723 C CA . ILE A 1 98 ? 15.538 -3.523 -4.663 1.00 94.94 98 ILE A CA 1
ATOM 724 C C . ILE A 1 98 ? 14.813 -2.520 -3.763 1.00 94.94 98 ILE A C 1
ATOM 726 O O . ILE A 1 98 ? 13.584 -2.482 -3.743 1.00 94.94 98 ILE A O 1
ATOM 730 N N . ALA A 1 99 ? 15.583 -1.677 -3.080 1.00 92.56 99 ALA A N 1
ATOM 731 C CA . ALA A 1 99 ? 15.057 -0.490 -2.414 1.00 92.56 99 ALA A CA 1
ATOM 732 C C . ALA A 1 99 ? 14.741 0.608 -3.446 1.00 92.56 99 ALA A C 1
ATOM 734 O O . ALA A 1 99 ? 15.398 0.696 -4.490 1.00 92.56 99 ALA A O 1
ATOM 735 N N . GLY A 1 100 ? 13.769 1.465 -3.150 1.00 93.50 100 GLY A N 1
ATOM 736 C CA . GLY A 1 100 ? 13.445 2.652 -3.932 1.00 93.50 100 GLY A CA 1
ATOM 737 C C . GLY A 1 100 ? 12.678 2.376 -5.225 1.00 93.50 100 GLY A C 1
ATOM 738 O O . GLY A 1 100 ? 12.798 3.147 -6.182 1.00 93.50 100 GLY A O 1
ATOM 739 N N . TRP A 1 101 ? 11.901 1.292 -5.298 1.00 97.19 101 TRP A N 1
ATOM 740 C CA . TRP A 1 101 ? 11.110 0.984 -6.488 1.00 97.19 101 TRP A CA 1
ATOM 741 C C . TRP A 1 101 ? 9.987 2.003 -6.689 1.00 97.19 101 TRP A C 1
ATOM 743 O O . TRP A 1 101 ? 9.137 2.169 -5.822 1.00 97.19 101 TRP A O 1
ATOM 753 N N . SER A 1 102 ? 9.951 2.647 -7.857 1.00 97.06 102 SER A N 1
ATOM 754 C CA . SER A 1 102 ? 9.012 3.738 -8.178 1.00 97.06 102 SER A CA 1
ATOM 755 C C . SER A 1 102 ? 8.262 3.552 -9.507 1.00 97.06 102 SER A C 1
ATOM 757 O O . SER A 1 102 ? 7.503 4.421 -9.931 1.00 97.06 102 SER A O 1
ATOM 759 N N . ASP A 1 103 ? 8.448 2.418 -10.192 1.00 97.50 103 ASP A N 1
ATOM 760 C CA . ASP A 1 103 ? 7.815 2.164 -11.490 1.00 97.50 103 ASP A CA 1
ATOM 761 C C . ASP A 1 103 ? 6.441 1.492 -11.322 1.00 97.50 103 ASP A C 1
ATOM 763 O O . ASP A 1 103 ? 6.329 0.262 -11.226 1.00 97.50 103 ASP A O 1
ATOM 767 N N . HIS A 1 104 ? 5.383 2.310 -11.328 1.00 97.06 104 HIS A N 1
ATOM 768 C CA . HIS A 1 104 ? 3.995 1.836 -11.319 1.00 97.06 104 HIS A CA 1
ATOM 769 C C . HIS A 1 104 ? 3.617 1.050 -12.577 1.00 97.06 104 HIS A C 1
ATOM 771 O O . HIS A 1 104 ? 2.623 0.329 -12.563 1.00 97.06 104 HIS A O 1
ATOM 777 N N . THR A 1 105 ? 4.343 1.152 -13.695 1.00 97.81 105 THR A N 1
ATOM 778 C CA . THR A 1 105 ? 3.959 0.415 -14.912 1.00 97.81 105 THR A CA 1
ATOM 779 C C . THR A 1 105 ? 4.137 -1.093 -14.738 1.00 97.81 105 THR A C 1
ATOM 781 O O . THR A 1 105 ? 3.390 -1.871 -15.331 1.00 97.81 105 THR A O 1
ATOM 784 N N . LYS A 1 106 ? 5.059 -1.507 -13.858 1.00 98.19 106 LYS A N 1
ATOM 785 C CA . LYS A 1 106 ? 5.414 -2.914 -13.633 1.00 98.19 106 LYS A CA 1
ATOM 786 C C . LYS A 1 106 ? 4.965 -3.476 -12.295 1.00 98.19 106 LYS A C 1
ATOM 788 O O . LYS A 1 106 ? 4.868 -4.693 -12.157 1.00 98.19 106 LYS A O 1
ATOM 793 N N . TYR A 1 107 ? 4.699 -2.624 -11.313 1.00 98.44 107 TYR A N 1
ATOM 794 C CA . TYR A 1 107 ? 4.418 -3.055 -9.951 1.00 98.44 107 TYR A CA 1
ATOM 795 C C . TYR A 1 107 ? 3.279 -2.244 -9.343 1.00 98.44 107 TYR A C 1
ATOM 797 O O . TYR A 1 107 ? 3.132 -1.057 -9.621 1.00 98.44 107 TYR A O 1
ATOM 805 N N . ARG A 1 108 ? 2.441 -2.900 -8.541 1.00 98.56 108 ARG A N 1
ATOM 806 C CA . ARG A 1 108 ? 1.319 -2.272 -7.837 1.00 98.56 108 ARG A CA 1
ATOM 807 C C . ARG A 1 108 ? 1.789 -1.744 -6.489 1.00 98.56 108 ARG A C 1
ATOM 809 O O . ARG A 1 108 ? 2.148 -2.527 -5.616 1.00 98.56 108 ARG A O 1
ATOM 816 N N . PHE A 1 109 ? 1.743 -0.432 -6.312 1.00 98.25 109 PHE A N 1
ATOM 817 C CA . PHE A 1 109 ? 1.922 0.214 -5.016 1.00 98.25 109 PHE A CA 1
ATOM 818 C C . PHE A 1 109 ? 1.194 1.557 -4.995 1.00 98.25 109 PHE A C 1
ATOM 820 O O . PHE A 1 109 ? 0.723 2.033 -6.027 1.00 98.25 109 PHE A O 1
ATOM 827 N N . THR A 1 110 ? 1.034 2.125 -3.802 1.00 97.62 110 THR A N 1
ATOM 828 C CA . THR A 1 110 ? 0.172 3.294 -3.571 1.00 97.62 110 THR A CA 1
ATOM 829 C C . THR A 1 110 ? 0.763 4.278 -2.563 1.00 97.62 110 THR A C 1
ATOM 831 O O . THR A 1 110 ? 0.010 5.002 -1.922 1.00 97.62 110 THR A O 1
ATOM 834 N N . SER A 1 111 ? 2.087 4.310 -2.394 1.00 96.62 111 SER A N 1
ATOM 835 C CA . SER A 1 111 ? 2.786 5.114 -1.375 1.00 96.62 111 SER A CA 1
ATOM 836 C C . SER A 1 111 ? 2.337 6.572 -1.312 1.00 96.62 111 SER A C 1
ATOM 838 O O . SER A 1 111 ? 2.125 7.124 -0.231 1.00 96.62 111 SER A O 1
ATOM 840 N N . GLU A 1 112 ? 2.080 7.160 -2.472 1.00 96.38 112 GLU A N 1
ATOM 841 C CA . GLU A 1 112 ? 1.663 8.545 -2.668 1.00 96.38 112 GLU A CA 1
ATOM 842 C C . GLU A 1 112 ? 0.259 8.827 -2.121 1.00 96.38 112 GLU A C 1
ATOM 844 O O . GLU A 1 112 ? -0.098 9.975 -1.880 1.00 96.38 112 GLU A O 1
ATOM 849 N N . TYR A 1 113 ? -0.563 7.794 -1.932 1.00 96.50 113 TYR A N 1
ATOM 850 C CA . TYR A 1 113 ? -1.923 7.901 -1.401 1.00 96.50 113 TYR A CA 1
ATOM 851 C C . TYR A 1 113 ? -1.971 7.844 0.128 1.00 96.50 113 TYR A C 1
ATOM 853 O O . TYR A 1 113 ? -3.022 8.127 0.711 1.00 96.50 113 TYR A O 1
ATOM 861 N N . TRP A 1 114 ? -0.848 7.495 0.761 1.00 95.19 114 TRP A N 1
ATOM 862 C CA . TRP A 1 114 ? -0.716 7.326 2.210 1.00 95.19 114 TRP A CA 1
ATOM 863 C C . TRP A 1 114 ? 0.393 8.184 2.809 1.00 95.19 114 TRP A C 1
ATOM 865 O O . TRP A 1 114 ? 0.473 8.313 4.020 1.00 95.19 114 TRP A O 1
ATOM 875 N N . SER A 1 115 ? 1.276 8.758 2.001 1.00 93.50 115 SER A N 1
ATOM 876 C CA . SER A 1 115 ? 2.463 9.452 2.490 1.00 93.50 115 SER A CA 1
ATOM 877 C C . SER A 1 115 ? 3.014 10.417 1.444 1.00 93.50 115 SER A C 1
ATOM 879 O O . SER A 1 115 ? 2.444 10.598 0.369 1.00 93.50 115 SER A O 1
ATOM 881 N N . THR A 1 116 ? 4.155 11.026 1.759 1.00 92.94 116 THR A N 1
ATOM 882 C CA . THR A 1 116 ? 4.964 11.805 0.814 1.00 92.94 116 THR A CA 1
ATOM 883 C C . THR A 1 116 ? 5.991 10.946 0.061 1.00 92.94 116 THR A C 1
ATOM 885 O O . THR A 1 116 ? 6.756 11.475 -0.747 1.00 92.94 116 THR A O 1
ATOM 888 N N . PHE A 1 117 ? 6.029 9.629 0.302 1.00 93.31 117 PHE A N 1
ATOM 889 C CA . PHE A 1 117 ? 6.881 8.704 -0.441 1.00 93.31 117 PHE A CA 1
ATOM 890 C C . PHE A 1 117 ? 6.290 8.398 -1.815 1.00 93.31 117 PHE A C 1
ATOM 892 O O . PHE A 1 117 ? 5.086 8.212 -1.966 1.00 93.31 117 PHE A O 1
ATOM 899 N N . THR A 1 118 ? 7.172 8.284 -2.805 1.00 94.88 118 THR A N 1
ATOM 900 C CA . THR A 1 118 ? 6.833 7.933 -4.194 1.00 94.88 118 THR A CA 1
ATOM 901 C C . THR A 1 118 ? 7.434 6.590 -4.622 1.00 94.88 118 THR A C 1
ATOM 903 O O . THR A 1 118 ? 7.802 6.389 -5.780 1.00 94.88 118 THR A O 1
ATOM 906 N N . HIS A 1 119 ? 7.715 5.727 -3.646 1.00 95.12 119 HIS A N 1
ATOM 907 C CA . HIS A 1 119 ? 8.393 4.452 -3.848 1.00 95.12 119 HIS A CA 1
ATOM 908 C C . HIS A 1 119 ? 8.042 3.457 -2.742 1.00 95.12 119 HIS A C 1
ATOM 910 O O . HIS A 1 119 ? 7.394 3.814 -1.755 1.00 95.12 119 HIS A O 1
ATOM 916 N N . VAL A 1 120 ? 8.496 2.221 -2.925 1.00 96.56 120 VAL A N 1
ATOM 91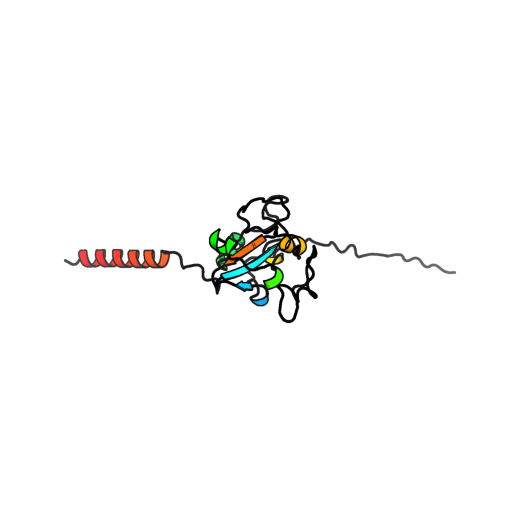7 C CA . VAL A 1 120 ? 8.474 1.124 -1.952 1.00 96.56 120 VAL A CA 1
ATOM 918 C C . VAL A 1 120 ? 9.822 0.399 -1.948 1.00 96.56 120 VAL A C 1
ATOM 920 O O . VAL A 1 120 ? 10.539 0.435 -2.954 1.00 96.56 120 VAL A O 1
ATOM 923 N N . ASP A 1 121 ? 10.153 -0.291 -0.860 1.00 95.19 121 ASP A N 1
ATOM 924 C CA . ASP A 1 121 ? 11.411 -1.021 -0.712 1.00 95.19 121 ASP A CA 1
ATOM 925 C C . ASP A 1 121 ? 11.174 -2.534 -0.863 1.00 95.19 121 ASP A C 1
ATOM 927 O O . ASP A 1 121 ? 10.900 -3.288 0.074 1.00 95.19 121 ASP A O 1
ATOM 931 N N . LEU A 1 122 ? 11.269 -3.017 -2.107 1.00 96.38 122 LEU A N 1
ATOM 932 C CA . LEU A 1 122 ? 10.948 -4.407 -2.457 1.00 96.38 122 LEU A CA 1
ATOM 933 C C . LEU A 1 122 ? 11.916 -5.419 -1.838 1.00 96.38 122 LEU A C 1
ATOM 935 O O . LEU A 1 122 ? 11.550 -6.578 -1.642 1.00 96.38 122 LEU A O 1
ATOM 939 N N . ASN A 1 123 ? 13.149 -5.010 -1.533 1.00 95.44 123 ASN A N 1
ATOM 940 C CA . ASN A 1 123 ? 14.106 -5.835 -0.794 1.00 95.44 123 ASN A CA 1
ATOM 941 C C . ASN A 1 123 ? 13.606 -6.154 0.622 1.00 95.44 123 ASN A C 1
ATOM 943 O O . ASN A 1 123 ? 13.842 -7.263 1.103 1.00 95.44 123 ASN A O 1
ATOM 947 N N . ASP A 1 124 ? 12.908 -5.223 1.273 1.00 93.38 124 ASP A N 1
ATOM 948 C CA . ASP A 1 124 ? 12.379 -5.413 2.621 1.00 93.38 124 ASP A CA 1
ATOM 949 C C . ASP A 1 124 ? 11.145 -6.318 2.591 1.00 93.38 124 ASP A C 1
ATOM 951 O O . ASP A 1 124 ? 11.083 -7.301 3.340 1.00 93.38 124 ASP A O 1
ATOM 955 N N . ALA A 1 125 ? 10.252 -6.129 1.614 1.00 93.50 125 ALA A N 1
ATOM 956 C CA . ALA A 1 125 ? 9.160 -7.068 1.359 1.00 93.50 125 ALA A CA 1
ATOM 957 C C . ALA A 1 125 ? 9.658 -8.487 1.030 1.00 93.50 125 ALA A C 1
ATOM 959 O O . ALA A 1 125 ? 9.128 -9.471 1.556 1.00 93.50 125 ALA A O 1
ATOM 960 N N . ALA A 1 126 ? 10.706 -8.612 0.210 1.00 95.38 126 ALA A N 1
ATOM 961 C CA . ALA A 1 126 ? 11.325 -9.895 -0.121 1.00 95.38 126 ALA A CA 1
ATOM 962 C C . ALA A 1 126 ? 12.009 -10.560 1.083 1.00 95.38 126 ALA A C 1
ATOM 964 O O . ALA A 1 126 ? 12.021 -11.788 1.178 1.00 95.38 126 ALA A O 1
ATOM 965 N N . ALA A 1 127 ? 12.531 -9.768 2.023 1.00 93.00 127 ALA A N 1
ATOM 966 C CA . ALA A 1 127 ? 13.075 -10.238 3.295 1.00 93.00 127 ALA A CA 1
ATOM 967 C C . ALA A 1 127 ? 11.991 -10.534 4.353 1.00 93.00 127 ALA A C 1
ATOM 969 O O . ALA A 1 127 ? 12.316 -10.954 5.464 1.00 93.00 127 ALA A O 1
ATOM 970 N N . GLY A 1 128 ? 10.710 -10.323 4.028 1.00 90.25 128 GLY A N 1
ATOM 971 C CA . GLY A 1 128 ? 9.584 -10.556 4.930 1.00 90.25 128 GLY A CA 1
ATOM 972 C C . GLY A 1 128 ? 9.376 -9.461 5.978 1.00 90.25 128 GLY A C 1
ATOM 973 O O . GLY A 1 128 ? 8.623 -9.677 6.928 1.00 90.25 128 GLY A O 1
ATOM 974 N N . ARG A 1 129 ? 10.009 -8.294 5.816 1.00 90.56 129 ARG A N 1
ATOM 975 C CA . ARG A 1 129 ? 9.812 -7.115 6.668 1.00 90.56 129 ARG A CA 1
ATOM 976 C C . ARG A 1 129 ? 8.539 -6.402 6.231 1.00 90.56 129 ARG A C 1
ATOM 978 O O . ARG A 1 129 ? 8.565 -5.448 5.466 1.00 90.56 129 ARG A O 1
ATOM 985 N N . LEU A 1 130 ? 7.409 -6.942 6.668 1.00 90.62 130 LEU A N 1
ATOM 986 C CA . LEU A 1 130 ? 6.075 -6.461 6.328 1.00 90.62 130 LEU A CA 1
ATOM 987 C C . LEU A 1 130 ? 5.291 -6.185 7.608 1.00 90.62 130 LEU A C 1
ATOM 989 O O . LEU A 1 130 ? 5.352 -6.963 8.562 1.00 90.62 130 LEU A O 1
ATOM 993 N N . THR A 1 131 ? 4.471 -5.142 7.597 1.00 90.56 131 THR A N 1
ATOM 994 C CA . THR A 1 131 ? 3.545 -4.817 8.681 1.00 90.56 131 THR A CA 1
ATOM 995 C C . THR A 1 131 ? 2.159 -4.500 8.139 1.00 90.56 131 THR A C 1
ATOM 997 O O . THR A 1 131 ? 1.999 -3.943 7.055 1.00 90.56 131 THR A O 1
ATOM 1000 N N . ASN A 1 132 ? 1.131 -4.819 8.922 1.00 88.12 132 ASN A N 1
ATOM 1001 C CA . ASN A 1 132 ? -0.218 -4.346 8.638 1.00 88.12 132 ASN A CA 1
ATOM 1002 C C . ASN A 1 132 ? -0.449 -2.920 9.166 1.00 88.12 132 ASN A C 1
ATOM 1004 O O . ASN A 1 132 ? -1.555 -2.429 9.030 1.00 88.12 132 ASN A O 1
ATOM 1008 N N . GLY A 1 133 ? 0.530 -2.283 9.823 1.00 80.00 133 GLY A N 1
ATOM 1009 C CA . GLY A 1 133 ? 0.419 -0.941 10.410 1.00 80.00 133 GLY A CA 1
ATOM 1010 C C . GLY A 1 133 ? -0.130 -0.864 11.845 1.00 80.00 133 GLY A C 1
ATOM 1011 O O . GLY A 1 133 ? -0.123 0.222 12.414 1.00 80.00 133 GLY A O 1
ATOM 1012 N N . LEU A 1 134 ? -0.557 -1.979 12.456 1.00 76.75 134 LEU A N 1
ATOM 1013 C CA . LEU A 1 134 ? -1.015 -2.058 13.860 1.00 76.75 134 LEU A CA 1
ATOM 1014 C C . LEU A 1 134 ? 0.016 -2.663 14.825 1.00 76.75 134 LEU A C 1
ATOM 1016 O O . LEU A 1 134 ? -0.333 -2.989 15.955 1.00 76.75 134 LEU A O 1
ATOM 1020 N N . ASP A 1 135 ? 1.268 -2.780 14.386 1.00 62.69 135 ASP A N 1
ATOM 1021 C CA . ASP A 1 135 ? 2.359 -3.459 15.094 1.00 62.69 135 ASP A CA 1
ATOM 1022 C C . ASP A 1 135 ? 2.184 -4.986 15.160 1.00 62.69 135 ASP A C 1
ATOM 1024 O O . ASP A 1 135 ? 1.654 -5.550 16.115 1.00 62.69 135 ASP A O 1
ATOM 1028 N N . GLN A 1 136 ? 2.652 -5.679 14.118 1.00 55.94 136 GLN A N 1
ATOM 1029 C CA . GLN A 1 136 ? 2.768 -7.144 14.123 1.00 55.94 136 GLN A CA 1
ATOM 1030 C C . GLN A 1 136 ? 4.150 -7.652 14.559 1.00 55.94 136 GLN A C 1
ATOM 1032 O O . GLN A 1 136 ? 4.496 -8.802 14.293 1.00 55.94 136 GLN A O 1
ATOM 1037 N N . GLY A 1 137 ? 4.945 -6.828 15.247 1.00 53.56 137 GLY A N 1
ATOM 1038 C CA . GLY A 1 137 ? 6.168 -7.304 15.893 1.00 53.56 137 GLY A CA 1
ATOM 1039 C C . GLY A 1 137 ? 7.281 -6.273 15.991 1.00 53.56 137 GLY A C 1
ATOM 1040 O O . GLY A 1 137 ? 8.111 -6.391 16.890 1.00 53.56 137 GLY A O 1
ATOM 1041 N N . CYS A 1 138 ? 7.324 -5.285 15.095 1.00 60.50 138 CYS A N 1
ATOM 1042 C CA . CYS A 1 138 ? 8.261 -4.171 15.197 1.00 60.50 138 CYS A CA 1
ATOM 1043 C C . CYS A 1 138 ? 7.874 -3.005 14.274 1.00 60.50 138 CYS A C 1
ATOM 1045 O O . CYS A 1 138 ? 7.883 -3.141 13.052 1.00 60.50 138 CYS A O 1
ATOM 1047 N N . LEU A 1 139 ? 7.601 -1.834 14.855 1.00 61.66 139 LEU A N 1
ATOM 1048 C CA . LEU A 1 139 ? 7.298 -0.593 14.126 1.00 61.66 139 LEU A CA 1
ATOM 1049 C C . LEU A 1 139 ? 8.538 0.195 13.664 1.00 61.66 139 LEU A C 1
ATOM 1051 O O . LEU A 1 139 ? 8.382 1.235 13.038 1.00 61.66 139 LEU A O 1
ATOM 1055 N N . THR A 1 140 ? 9.748 -0.261 13.991 1.00 63.84 140 THR A N 1
ATOM 1056 C CA . THR A 1 140 ? 11.021 0.426 13.680 1.00 63.84 140 THR A CA 1
ATOM 1057 C C . THR A 1 140 ? 12.017 -0.501 12.974 1.00 63.84 140 THR A C 1
ATOM 1059 O O . THR A 1 140 ? 13.227 -0.399 13.183 1.00 63.84 140 THR A O 1
ATOM 1062 N N . CYS A 1 141 ? 11.509 -1.504 12.254 1.00 68.62 141 CYS A N 1
ATOM 1063 C CA . CYS A 1 141 ? 12.309 -2.558 11.622 1.00 68.62 141 CYS A CA 1
ATOM 1064 C C . CYS A 1 141 ? 12.319 -2.477 10.091 1.00 68.62 141 CYS A C 1
ATOM 1066 O O . CYS A 1 141 ? 12.537 -3.493 9.433 1.00 68.62 141 CYS A O 1
ATOM 1068 N N . LEU A 1 142 ? 12.081 -1.290 9.545 1.00 68.81 142 LEU A N 1
ATOM 1069 C CA . LEU A 1 142 ? 12.002 -0.963 8.125 1.00 68.81 142 LEU A CA 1
ATOM 1070 C C . LEU A 1 142 ? 11.002 -1.891 7.446 1.00 68.81 142 LEU A C 1
ATOM 1072 O O . LEU A 1 142 ? 11.358 -2.722 6.615 1.00 68.81 142 LEU A O 1
ATOM 1076 N N . SER A 1 143 ? 9.773 -1.877 7.966 1.00 80.25 143 SER A N 1
ATOM 1077 C CA . SER A 1 143 ? 8.729 -2.792 7.514 1.00 80.25 143 SER A CA 1
ATOM 1078 C C . SER A 1 143 ? 7.784 -2.099 6.558 1.00 80.25 143 SER A C 1
ATOM 1080 O O . SER A 1 143 ? 7.152 -1.102 6.900 1.00 80.25 143 SER A O 1
ATOM 1082 N N . GLU A 1 144 ? 7.618 -2.710 5.397 1.00 91.75 144 GLU A N 1
ATOM 1083 C CA . GLU A 1 144 ? 6.709 -2.248 4.366 1.00 91.75 144 GLU A CA 1
ATOM 1084 C C . GLU A 1 144 ? 5.266 -2.390 4.848 1.00 91.75 144 GLU A C 1
ATOM 1086 O O . GLU A 1 144 ? 4.869 -3.432 5.384 1.00 91.75 144 GLU A O 1
ATOM 1091 N N . THR A 1 145 ? 4.457 -1.354 4.654 1.00 93.62 145 THR A N 1
ATOM 1092 C CA . THR A 1 145 ? 3.086 -1.342 5.170 1.00 93.62 145 THR A CA 1
ATOM 1093 C C . THR A 1 145 ? 2.098 -1.785 4.111 1.00 93.62 145 THR A C 1
ATOM 1095 O O . THR A 1 145 ? 2.042 -1.187 3.036 1.00 93.62 145 THR A O 1
ATOM 1098 N N . TRP A 1 146 ? 1.267 -2.783 4.419 1.00 96.06 146 TRP A N 1
ATOM 1099 C CA . TRP A 1 146 ? 0.164 -3.207 3.554 1.00 96.06 146 TRP A CA 1
ATOM 1100 C C . TRP A 1 146 ? -1.190 -3.080 4.250 1.00 96.06 146 TRP A C 1
ATOM 1102 O O . TRP A 1 146 ? -1.349 -3.450 5.416 1.00 96.06 146 TRP A O 1
ATOM 1112 N N . TYR A 1 147 ? -2.190 -2.622 3.498 1.00 96.31 147 TYR A N 1
ATOM 1113 C CA . TYR A 1 147 ? -3.570 -2.482 3.963 1.00 96.31 147 TYR A CA 1
ATOM 1114 C C . TYR A 1 147 ? -4.531 -3.305 3.121 1.00 96.31 147 TYR A C 1
ATOM 1116 O O . TYR A 1 147 ? -4.218 -3.685 1.990 1.00 96.31 147 TYR A O 1
ATOM 1124 N N . VAL A 1 148 ? -5.710 -3.571 3.686 1.00 96.69 148 VAL A N 1
ATOM 1125 C CA . VAL A 1 148 ? -6.741 -4.382 3.036 1.00 96.69 148 VAL A CA 1
ATOM 1126 C C . VAL A 1 148 ? -8.097 -3.713 3.052 1.00 96.69 148 VAL A C 1
ATOM 1128 O O . VAL A 1 148 ? -8.381 -2.869 3.901 1.00 96.69 148 VAL A O 1
ATOM 1131 N N . ARG A 1 149 ? -8.962 -4.145 2.143 1.00 96.44 149 ARG A N 1
ATOM 1132 C CA . ARG A 1 149 ? -10.401 -3.908 2.201 1.00 96.44 149 ARG A CA 1
ATOM 1133 C C . ARG A 1 149 ? -11.164 -5.089 1.623 1.00 96.44 149 ARG A C 1
ATOM 1135 O O . ARG A 1 149 ? -10.602 -5.928 0.917 1.00 96.44 149 ARG A O 1
ATOM 1142 N N . ASP A 1 150 ? -12.460 -5.115 1.893 1.00 95.50 150 ASP A N 1
ATOM 1143 C CA . ASP A 1 150 ? -13.359 -6.045 1.221 1.00 95.50 150 ASP A CA 1
ATOM 1144 C C . ASP A 1 150 ? -13.576 -5.601 -0.241 1.00 95.50 150 ASP A C 1
ATOM 1146 O O . ASP A 1 150 ? -13.537 -4.396 -0.534 1.00 95.50 150 ASP A O 1
ATOM 1150 N N . PRO A 1 151 ? -13.820 -6.539 -1.175 1.00 92.19 151 PRO A N 1
ATOM 1151 C CA . PRO A 1 151 ? -13.974 -6.217 -2.587 1.00 92.19 151 PRO A CA 1
ATOM 1152 C C . PRO A 1 151 ? -15.035 -5.144 -2.847 1.00 92.19 151 PRO A C 1
ATOM 1154 O O . PRO A 1 151 ? -16.151 -5.189 -2.319 1.00 92.19 151 PRO A O 1
ATOM 1157 N N . GLY A 1 152 ? -14.693 -4.177 -3.697 1.00 80.19 152 GLY A N 1
ATOM 1158 C CA . GLY A 1 152 ? -15.588 -3.072 -4.043 1.00 80.19 152 GLY A CA 1
ATOM 1159 C C . GLY A 1 152 ? -15.736 -1.988 -2.970 1.00 80.19 152 GLY A C 1
ATOM 1160 O O . GLY A 1 152 ? -16.627 -1.149 -3.106 1.00 80.19 152 GLY A O 1
ATOM 1161 N N . GLY A 1 153 ? -14.902 -1.991 -1.922 1.00 68.44 153 GLY A N 1
ATOM 1162 C CA . GLY A 1 153 ? -14.777 -0.881 -0.965 1.00 68.44 153 GLY A CA 1
ATOM 1163 C C . GLY A 1 153 ? -16.053 -0.552 -0.191 1.00 68.44 153 GLY A C 1
ATOM 1164 O O . GLY A 1 153 ? -16.213 0.557 0.316 1.00 68.44 153 GLY A O 1
ATOM 1165 N N . ARG A 1 154 ? -16.992 -1.501 -0.117 1.00 59.91 154 ARG A N 1
ATOM 1166 C CA . ARG A 1 154 ? -18.259 -1.307 0.582 1.00 59.91 154 ARG A CA 1
ATOM 1167 C C . ARG A 1 154 ? -17.999 -1.352 2.079 1.00 59.91 154 ARG A C 1
ATOM 1169 O O . ARG A 1 154 ? -17.899 -2.426 2.662 1.00 59.91 154 ARG A O 1
ATOM 1176 N N . VAL A 1 155 ? -17.929 -0.182 2.703 1.00 56.25 155 VAL A N 1
ATOM 1177 C CA . VAL A 1 155 ? -18.107 -0.063 4.151 1.00 56.25 155 VAL A CA 1
ATOM 1178 C C . VAL A 1 155 ? -19.498 -0.627 4.467 1.00 56.25 155 VAL A C 1
ATOM 1180 O O . VAL A 1 155 ? -20.467 -0.162 3.860 1.00 56.25 155 VAL A O 1
ATOM 1183 N N . PRO A 1 156 ? -19.641 -1.631 5.354 1.00 51.69 156 PRO A N 1
ATOM 1184 C CA . PRO A 1 156 ? -20.956 -2.073 5.793 1.00 51.69 156 PRO A CA 1
ATOM 1185 C C . PRO A 1 156 ? -21.723 -0.851 6.289 1.00 51.69 156 PRO A C 1
ATOM 1187 O O . PRO A 1 156 ? -21.237 -0.154 7.181 1.00 51.69 156 PRO A O 1
ATOM 1190 N N . GLU A 1 157 ? -22.876 -0.556 5.679 1.00 52.47 157 GLU A N 1
ATOM 1191 C CA . GLU A 1 157 ? -23.697 0.573 6.107 1.00 52.47 157 GLU A CA 1
ATOM 1192 C C . GLU A 1 157 ? -23.894 0.458 7.622 1.00 52.47 157 GLU A C 1
ATOM 1194 O O . GLU A 1 157 ? -24.344 -0.598 8.093 1.00 52.47 157 GLU A O 1
ATOM 1199 N N . PRO A 1 158 ? -23.510 1.483 8.409 1.00 51.81 158 PRO A N 1
ATOM 1200 C CA . PRO A 1 158 ? -23.654 1.403 9.844 1.00 51.81 158 PRO A CA 1
ATOM 1201 C C . PRO A 1 158 ? -25.117 1.091 10.150 1.00 51.81 158 PRO A C 1
ATOM 1203 O O . PRO A 1 158 ? -26.038 1.571 9.479 1.00 51.81 158 PRO A O 1
ATOM 1206 N N . SER A 1 159 ? -25.334 0.280 11.181 1.00 61.09 159 SER A N 1
ATOM 1207 C CA . SER A 1 159 ? -26.633 -0.188 11.681 1.00 61.09 159 SER A CA 1
ATOM 1208 C C . SER A 1 159 ? -27.672 0.920 11.944 1.00 61.09 159 SER A C 1
ATOM 1210 O O . SER A 1 159 ? -28.812 0.621 12.287 1.00 61.09 159 SER A O 1
ATOM 1212 N N . THR A 1 160 ? -27.330 2.190 11.722 1.00 58.31 160 THR A N 1
ATOM 1213 C CA . THR A 1 160 ? -28.208 3.346 11.506 1.00 58.31 160 THR A CA 1
ATOM 1214 C C . THR A 1 160 ? -29.404 3.094 10.589 1.00 58.31 160 THR A C 1
ATOM 1216 O O . THR A 1 160 ? -30.475 3.587 10.918 1.00 58.31 160 THR A O 1
ATOM 1219 N N . VAL A 1 161 ? -29.306 2.305 9.508 1.00 58.56 161 VAL A N 1
ATOM 1220 C CA . VAL A 1 161 ? -30.509 1.946 8.715 1.00 58.56 161 VAL A CA 1
ATOM 1221 C C . VAL A 1 161 ? -31.450 1.049 9.530 1.00 58.56 161 VAL A C 1
ATOM 1223 O O . VAL A 1 161 ? -32.664 1.254 9.541 1.00 58.56 161 VAL A O 1
ATOM 1226 N N . GLY A 1 162 ? -30.892 0.111 10.299 1.00 60.56 162 GLY A N 1
ATOM 1227 C CA . GLY A 1 162 ? -31.646 -0.712 11.247 1.00 60.56 162 GLY A CA 1
ATOM 1228 C C . GLY A 1 162 ? -32.257 0.105 12.391 1.00 60.56 162 GLY A C 1
ATOM 1229 O O . GLY A 1 162 ? -33.418 -0.099 12.738 1.00 60.56 162 GLY A O 1
ATOM 1230 N N . LEU A 1 163 ? -31.523 1.078 12.943 1.00 62.31 163 LEU A N 1
ATOM 1231 C CA . LEU A 1 163 ? -32.008 1.973 14.002 1.00 62.31 163 LEU A CA 1
ATOM 1232 C C . LEU A 1 163 ? -33.049 2.978 13.494 1.00 62.31 163 LEU A C 1
ATOM 1234 O O . LEU A 1 163 ? -34.013 3.253 14.206 1.00 62.31 163 LEU A O 1
ATOM 1238 N N . LEU A 1 164 ? -32.915 3.482 12.265 1.00 70.38 164 LEU A N 1
ATOM 1239 C CA . LEU A 1 164 ? -33.931 4.304 11.607 1.00 70.38 164 LEU A CA 1
ATOM 1240 C C . LEU A 1 164 ? -35.209 3.486 11.369 1.00 70.38 164 LEU A C 1
ATOM 1242 O O . LEU A 1 164 ? -36.305 3.960 11.668 1.00 70.38 164 LEU A O 1
ATOM 1246 N N . GLY A 1 165 ? -35.073 2.231 10.926 1.00 63.66 165 GLY A N 1
ATOM 1247 C CA . GLY A 1 165 ? -36.189 1.293 10.779 1.00 63.66 165 GLY A CA 1
ATOM 1248 C C . GLY A 1 165 ? -36.904 0.992 12.103 1.00 63.66 165 GLY A C 1
ATOM 1249 O O . GLY A 1 165 ? -38.131 1.070 12.179 1.00 63.66 165 GLY A O 1
ATOM 1250 N N . LEU A 1 166 ? -36.151 0.730 13.176 1.00 67.88 166 LEU A N 1
ATOM 1251 C CA . LEU A 1 166 ? -36.704 0.523 14.520 1.00 67.88 166 LEU A CA 1
ATOM 1252 C C . LEU A 1 166 ? -37.345 1.801 15.089 1.00 67.88 166 LEU A C 1
ATOM 1254 O O . LEU A 1 166 ? -38.406 1.735 15.714 1.00 67.88 166 LEU A O 1
ATOM 1258 N N . GLY A 1 167 ? -36.754 2.971 14.832 1.00 65.94 167 GLY A N 1
ATOM 1259 C CA . GLY A 1 167 ? -37.288 4.271 15.241 1.00 65.94 167 GLY A CA 1
ATOM 1260 C C . GLY A 1 167 ? -38.633 4.600 14.584 1.00 65.94 167 GLY A C 1
ATOM 1261 O O . GLY A 1 167 ? -39.562 5.051 15.260 1.00 65.94 167 GLY A O 1
ATOM 1262 N N . LEU A 1 168 ? -38.778 4.305 13.289 1.00 67.56 168 LEU A N 1
ATOM 1263 C CA . LEU A 1 168 ? -40.028 4.495 12.542 1.00 67.56 168 LEU A CA 1
ATOM 1264 C C . LEU A 1 168 ? -41.123 3.498 12.963 1.00 67.56 168 LEU A C 1
ATOM 1266 O O . LEU A 1 168 ? -42.296 3.873 13.085 1.00 67.56 168 LEU A O 1
ATOM 1270 N N . ALA A 1 169 ? -40.756 2.249 13.269 1.00 69.38 169 ALA A N 1
ATOM 1271 C CA . ALA A 1 169 ? -41.684 1.256 13.812 1.00 69.38 169 ALA A CA 1
ATOM 1272 C C . ALA A 1 169 ? -42.198 1.654 15.212 1.00 69.38 169 ALA A C 1
ATOM 1274 O O . ALA A 1 169 ? -43.398 1.564 15.493 1.00 69.38 169 ALA A O 1
ATOM 1275 N N . GLY A 1 170 ? -41.315 2.180 16.069 1.00 65.44 170 GLY A N 1
ATOM 1276 C CA . GLY A 1 170 ? -41.667 2.680 17.401 1.00 65.44 170 GLY A CA 1
ATOM 1277 C C . GLY A 1 170 ? -42.615 3.888 17.380 1.00 65.44 170 GLY A C 1
ATOM 1278 O O . GLY A 1 170 ? -43.539 3.963 18.194 1.00 65.44 170 GLY A O 1
ATOM 1279 N N . PHE A 1 171 ? -42.450 4.808 16.423 1.00 62.00 171 PHE A N 1
ATOM 1280 C CA . PHE A 1 171 ? -43.356 5.954 16.251 1.00 62.00 171 PHE A CA 1
ATOM 1281 C C . PHE A 1 171 ? -44.750 5.539 15.760 1.00 62.00 171 PHE A C 1
ATOM 1283 O O . PHE A 1 171 ? -45.762 6.059 16.238 1.00 62.00 171 PHE A O 1
ATOM 1290 N N . SER A 1 172 ? -44.807 4.556 14.860 1.00 60.41 172 SER A N 1
ATOM 1291 C CA . SER A 1 172 ? -46.059 4.030 14.304 1.00 60.41 172 SER A CA 1
ATOM 1292 C C . SER A 1 172 ? -46.912 3.349 15.381 1.00 60.41 172 SER A C 1
ATOM 1294 O O . SER A 1 172 ? -48.100 3.643 15.517 1.00 60.41 172 SER A O 1
ATOM 1296 N N . LEU A 1 173 ? -46.298 2.532 16.243 1.00 59.62 173 LEU A N 1
ATOM 1297 C CA . LEU A 1 173 ? -46.980 1.870 17.364 1.00 59.62 173 LEU A CA 1
ATOM 1298 C C . LEU A 1 173 ? -47.554 2.856 18.398 1.00 59.62 173 LEU A C 1
ATOM 1300 O O . LEU A 1 173 ? -48.572 2.571 19.032 1.00 59.62 173 LEU A O 1
ATOM 1304 N N . ARG A 1 174 ? -46.946 4.038 18.560 1.00 56.72 174 ARG A N 1
ATOM 1305 C CA . ARG A 1 174 ? -47.424 5.069 19.497 1.00 56.72 174 ARG A CA 1
ATOM 1306 C C . ARG A 1 174 ? -48.638 5.841 18.968 1.00 56.72 174 ARG A C 1
ATOM 1308 O O . ARG A 1 174 ? -49.471 6.271 19.765 1.00 56.72 174 ARG A O 1
ATOM 1315 N N . LEU A 1 175 ? -48.758 5.991 17.648 1.00 56.28 175 LEU A N 1
ATOM 1316 C CA . LEU A 1 175 ? -49.892 6.660 16.998 1.00 56.28 175 LEU A CA 1
ATOM 1317 C C . LEU A 1 175 ? -51.153 5.783 16.979 1.00 56.28 175 LEU A C 1
ATOM 1319 O O . LEU A 1 175 ? -52.246 6.294 17.225 1.00 56.28 175 LEU A O 1
ATOM 1323 N N . PHE A 1 176 ? -51.014 4.468 16.782 1.00 55.41 176 PHE A N 1
ATOM 1324 C CA . PHE A 1 176 ? -52.150 3.534 16.841 1.00 55.41 176 PHE A CA 1
ATOM 1325 C C . PHE A 1 176 ? -52.747 3.399 18.248 1.00 55.41 176 PHE A C 1
ATOM 1327 O O . PHE A 1 176 ? -53.952 3.220 18.396 1.00 55.41 176 PHE A O 1
ATOM 1334 N N . ARG A 1 177 ? -51.934 3.564 19.297 1.00 57.44 177 ARG A N 1
ATOM 1335 C CA . ARG A 1 177 ? -52.370 3.419 20.696 1.00 57.44 177 ARG A CA 1
ATOM 1336 C C . ARG A 1 177 ? -53.135 4.626 21.260 1.00 57.44 177 ARG A C 1
ATOM 1338 O O . ARG A 1 177 ? -53.642 4.548 22.369 1.00 57.44 177 ARG A O 1
ATOM 1345 N N . ARG A 1 178 ? -53.201 5.743 20.524 1.00 54.94 178 ARG A N 1
ATOM 1346 C CA . ARG A 1 178 ? -53.939 6.969 20.900 1.00 54.94 178 ARG A CA 1
ATOM 1347 C C . ARG A 1 178 ? -55.310 7.104 20.221 1.00 54.94 178 ARG A C 1
ATOM 1349 O O . ARG A 1 178 ? -55.970 8.119 20.411 1.00 54.94 178 ARG A O 1
ATOM 1356 N N . ARG A 1 179 ? -55.720 6.120 19.414 1.00 54.12 179 ARG A N 1
ATOM 1357 C CA . ARG A 1 179 ? -57.003 6.100 18.683 1.00 54.12 179 ARG A CA 1
ATOM 1358 C C . ARG A 1 179 ? -57.976 5.007 19.161 1.00 54.12 179 ARG A C 1
ATOM 1360 O O . ARG A 1 179 ? -58.928 4.717 18.446 1.00 54.12 179 ARG A O 1
ATOM 1367 N N . GLY A 1 180 ? -57.728 4.410 20.327 1.00 47.72 180 GLY A N 1
ATOM 1368 C CA . GLY A 1 180 ? -58.615 3.440 20.981 1.00 47.72 180 GLY A CA 1
ATOM 1369 C C . GLY A 1 180 ? -59.147 3.973 22.298 1.00 47.72 180 GLY A C 1
ATOM 1370 O O . GLY A 1 180 ? -58.431 4.803 22.905 1.00 47.72 180 GLY A O 1
#

Secondary structure (DSSP, 8-state):
----------------PPPPP--TTSPPPGGGPEEETTEEEEEEESS-TTBTBTTSB--GGGGGGGT-BPPPHHHHHTPPPGGGGBPTT--TTTS-S-SSB--TTTB---GGGTBS---B-HHHHHTT-EE-SS-SS-TTS-PEEEEEE-GGG-PPPPTHHHHHHHHHHHHHHHHHTT--